Protein AF-A0A7J7JMG6-F1 (afdb_monomer_lite)

pLDDT: mean 72.53, std 16.59, range [32.81, 90.25]

Secondary structure (DSSP, 8-state):
---------------------------EEEEE-SSS-EEEE-TTHHHHHHHHHHHHHHHGGG---SPPPTT-EEEEEEEE--SS-----EEEEEEEEEEEE-SSTTEEEEEETTT--EEEEE--

Foldseek 3Di:
DDDDDDPPDDDPPPPPPDDPDPDDADWFWQADDPDPDTDIDRPVCPVVQVVVQVVLVVPVVDDPDDQDAAQDKDWAWFFRDGPPPPDDRDTIIAIWGFHHADPDPNWTWTARPNRRDIDIDHDD

Organism: Bugula neritina (NCBI:txid10212)

Sequence (124 aa):
MLIGNSHSTIEQHFDRLEPSSDEWKDIIPSQIAYGPHFFAHEPDQLKQIADIELILQDEVHKSIGSAPQPGDMVTVRGPIISPHCKIEAKEIYYRAQVCRKLDKKDCYLAIALDYGQLKRSSSQ

Radius of gyration: 22.31 Å; chains: 1; bounding box: 49×53×64 Å

Structure (mmCIF, N/CA/C/O backbone):
data_AF-A0A7J7JMG6-F1
#
_entry.id   AF-A0A7J7JMG6-F1
#
loop_
_atom_site.group_PDB
_atom_site.id
_atom_site.type_symbol
_atom_site.label_atom_id
_atom_site.label_alt_id
_atom_site.label_comp_id
_atom_site.label_asym_id
_atom_site.label_entity_id
_atom_site.label_seq_id
_atom_site.pdbx_PDB_ins_code
_atom_site.Cartn_x
_atom_site.Cartn_y
_atom_site.Cartn_z
_atom_site.occupancy
_atom_site.B_iso_or_equiv
_atom_site.auth_seq_id
_atom_site.auth_comp_id
_atom_site.auth_asym_id
_atom_site.auth_atom_id
_atom_site.pdbx_PDB_model_num
ATOM 1 N N . MET A 1 1 ? -33.809 -39.866 -43.042 1.00 39.38 1 MET A N 1
ATOM 2 C CA . MET A 1 1 ? -32.402 -40.312 -43.082 1.00 39.38 1 MET A CA 1
ATOM 3 C C . MET A 1 1 ? -31.608 -39.282 -43.873 1.00 39.38 1 MET A C 1
ATOM 5 O O . MET A 1 1 ? -31.700 -39.279 -45.087 1.00 39.38 1 MET A O 1
ATOM 9 N N . LEU A 1 2 ? -30.971 -38.350 -43.163 1.00 34.09 2 LEU A N 1
ATOM 10 C CA . LEU A 1 2 ? -29.693 -37.675 -43.437 1.00 34.09 2 LEU A CA 1
ATOM 11 C C . LEU A 1 2 ? -29.621 -36.490 -42.468 1.00 34.09 2 LEU A C 1
ATOM 13 O O . LEU A 1 2 ? -30.488 -35.623 -42.443 1.00 34.09 2 LEU A O 1
ATOM 17 N N . ILE A 1 3 ? -28.636 -36.581 -41.585 1.00 37.41 3 ILE A N 1
ATOM 18 C CA . ILE A 1 3 ? -28.369 -35.711 -40.448 1.00 37.41 3 ILE A CA 1
ATOM 19 C C . ILE A 1 3 ? -27.567 -34.526 -40.982 1.00 37.41 3 ILE A C 1
ATOM 21 O O . ILE A 1 3 ? -26.490 -34.723 -41.536 1.00 37.41 3 ILE A O 1
ATOM 25 N N . GLY A 1 4 ? -28.089 -33.313 -40.822 1.00 32.81 4 GLY A N 1
ATOM 26 C CA . GLY A 1 4 ? -27.360 -32.070 -41.060 1.00 32.81 4 GLY A CA 1
ATOM 27 C C . GLY A 1 4 ? -27.092 -31.381 -39.732 1.00 32.81 4 GLY A C 1
ATOM 28 O O . GLY A 1 4 ? -27.774 -30.426 -39.383 1.00 32.81 4 GLY A O 1
ATOM 29 N N . ASN A 1 5 ? -26.136 -31.910 -38.969 1.00 42.84 5 ASN A N 1
ATOM 30 C CA . ASN A 1 5 ? -25.592 -31.240 -37.794 1.00 42.84 5 ASN A CA 1
ATOM 31 C C . ASN A 1 5 ? -24.781 -30.028 -38.262 1.00 42.84 5 ASN A C 1
ATOM 33 O O . ASN A 1 5 ? -23.676 -30.195 -38.770 1.00 42.84 5 ASN A O 1
ATOM 37 N N . SER A 1 6 ? -25.277 -28.817 -38.033 1.00 41.88 6 SER A N 1
ATOM 38 C CA . SER A 1 6 ? -24.425 -27.629 -37.967 1.00 41.88 6 SER A CA 1
ATOM 39 C C . SER A 1 6 ? -24.501 -27.062 -36.556 1.00 41.88 6 SER A C 1
ATOM 41 O O . SER A 1 6 ? -25.228 -26.112 -36.273 1.00 41.88 6 SER A O 1
ATOM 43 N N . HIS A 1 7 ? -23.750 -27.699 -35.657 1.00 42.91 7 HIS A N 1
ATOM 44 C CA . HIS A 1 7 ? -23.245 -27.038 -34.463 1.00 42.91 7 HIS A CA 1
ATOM 45 C C . HIS A 1 7 ? -22.353 -25.882 -34.933 1.00 42.91 7 HIS A C 1
ATOM 47 O O . HIS A 1 7 ? -21.226 -26.113 -35.368 1.00 42.91 7 HIS A O 1
ATOM 53 N N . SER A 1 8 ? -22.845 -24.644 -34.885 1.00 44.81 8 SER A N 1
ATOM 54 C CA . SER A 1 8 ? -21.981 -23.468 -34.983 1.00 44.81 8 S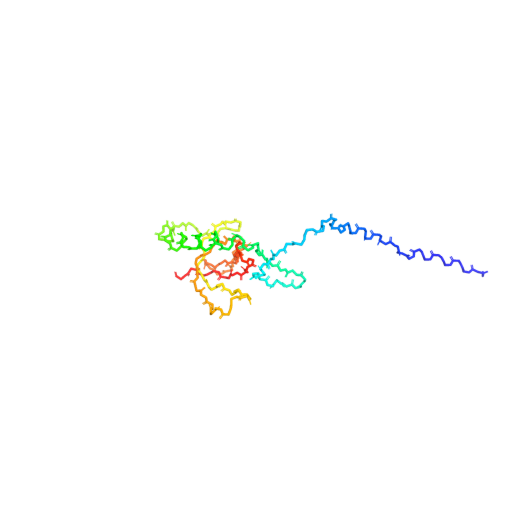ER A CA 1
ATOM 55 C C . SER A 1 8 ? -21.262 -23.299 -33.644 1.00 44.81 8 SER A C 1
ATOM 57 O O . SER A 1 8 ? -21.736 -22.619 -32.732 1.00 44.81 8 SER A O 1
ATOM 59 N N . THR A 1 9 ? -20.151 -24.013 -33.506 1.00 42.88 9 THR A N 1
ATOM 60 C CA . THR A 1 9 ? -19.204 -23.886 -32.403 1.00 42.88 9 THR A CA 1
ATOM 61 C C . THR A 1 9 ? -18.419 -22.584 -32.575 1.00 42.88 9 THR A C 1
ATOM 63 O O . THR A 1 9 ? -17.688 -22.441 -33.542 1.00 42.88 9 THR A O 1
ATOM 66 N N . ILE A 1 10 ? -18.639 -21.652 -31.644 1.00 47.28 10 ILE A N 1
ATOM 67 C CA . ILE A 1 10 ? -17.703 -20.667 -31.066 1.00 47.28 10 ILE A CA 1
ATOM 68 C C . ILE A 1 10 ? -16.620 -20.096 -31.999 1.00 47.28 10 ILE A C 1
ATOM 70 O O . ILE A 1 10 ? -15.602 -20.737 -32.219 1.00 47.28 10 ILE A O 1
ATOM 74 N N . GLU A 1 11 ? -16.731 -18.801 -32.300 1.00 38.69 11 GLU A N 1
ATOM 75 C CA . GLU A 1 11 ? -15.578 -17.893 -32.250 1.00 38.69 11 GLU A CA 1
ATOM 76 C C . GLU A 1 11 ? -15.980 -16.661 -31.428 1.00 38.69 11 GLU A C 1
ATOM 78 O O . GLU A 1 11 ? -16.551 -15.692 -31.924 1.00 38.69 11 GLU A O 1
ATOM 83 N N . GLN A 1 12 ? -15.756 -16.724 -30.112 1.00 52.22 12 GLN A N 1
ATOM 84 C CA . GLN A 1 12 ? -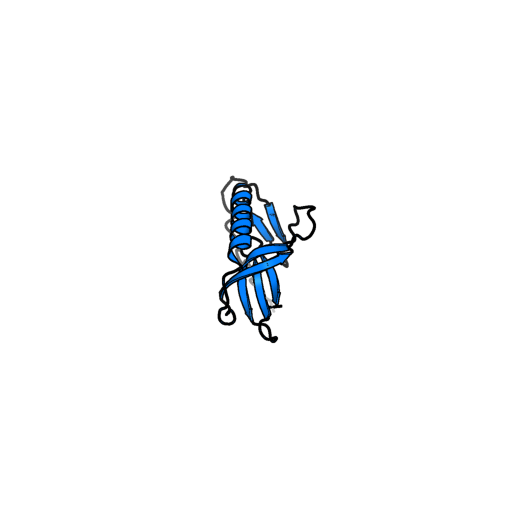15.676 -15.507 -29.311 1.00 52.22 12 GLN A CA 1
ATOM 85 C C . GLN A 1 12 ? -14.360 -14.832 -29.695 1.00 52.22 12 GLN A C 1
ATOM 87 O O . GLN A 1 12 ? -13.298 -15.230 -29.219 1.00 52.22 12 GLN A O 1
ATOM 92 N N . HIS A 1 13 ? -14.432 -13.845 -30.585 1.00 44.34 13 HIS A N 1
ATOM 93 C CA . HIS A 1 13 ? -13.322 -12.937 -30.844 1.00 44.34 13 HIS A CA 1
ATOM 94 C C . HIS A 1 13 ? -12.995 -12.179 -29.554 1.00 44.34 13 HIS A C 1
ATOM 96 O O . HIS A 1 13 ? -13.646 -11.198 -29.197 1.00 44.34 13 HIS A O 1
ATOM 102 N N . PHE A 1 14 ? -11.990 -12.661 -28.828 1.00 50.16 14 PHE A N 1
ATOM 103 C CA . PHE A 1 14 ? -11.279 -11.865 -27.841 1.00 50.16 14 PHE A CA 1
ATOM 104 C C . PHE A 1 14 ? -10.262 -11.006 -28.581 1.00 50.16 14 PHE A C 1
ATOM 106 O O . PHE A 1 14 ? -9.067 -11.296 -28.557 1.00 50.16 14 PHE A O 1
ATOM 113 N N . ASP A 1 15 ? -10.723 -9.927 -29.205 1.00 55.53 15 ASP A N 1
ATOM 114 C CA . ASP A 1 15 ? -9.809 -8.870 -29.625 1.00 55.53 15 ASP A CA 1
ATOM 115 C C . ASP A 1 15 ? -9.417 -8.074 -28.376 1.00 55.53 15 ASP A C 1
ATOM 117 O O . ASP A 1 15 ? -9.920 -6.989 -28.077 1.00 55.53 15 ASP A O 1
ATOM 121 N N . ARG A 1 16 ? -8.526 -8.675 -27.581 1.00 55.22 16 ARG A N 1
ATOM 122 C CA . ARG A 1 16 ? -7.751 -7.960 -26.576 1.00 55.22 16 ARG A CA 1
ATOM 123 C C . ARG A 1 16 ? -6.770 -7.094 -27.360 1.00 55.22 16 ARG A C 1
ATOM 125 O O . ARG A 1 16 ? -5.760 -7.587 -27.846 1.00 55.22 16 ARG A O 1
ATOM 132 N N . LEU A 1 17 ? -7.112 -5.821 -27.533 1.00 59.50 17 LEU A N 1
ATOM 133 C CA . LEU A 1 17 ? -6.197 -4.821 -28.073 1.00 59.50 17 LEU A CA 1
ATOM 134 C C . LEU A 1 17 ? -4.990 -4.730 -27.132 1.00 59.50 17 LEU A C 1
ATOM 136 O O . LEU A 1 17 ? -5.087 -4.198 -26.026 1.00 59.50 17 LEU A O 1
ATOM 140 N N . GLU A 1 18 ? -3.878 -5.324 -27.551 1.00 57.44 18 GLU A N 1
ATOM 141 C CA . GLU A 1 18 ? -2.587 -5.198 -26.883 1.00 57.44 18 GLU A CA 1
ATOM 142 C C . GLU A 1 18 ? -2.076 -3.755 -27.069 1.00 57.44 18 GLU A C 1
ATOM 144 O O . GLU A 1 18 ? -2.216 -3.184 -28.157 1.00 57.44 18 GLU A O 1
ATOM 149 N N . PRO A 1 19 ? -1.517 -3.126 -26.024 1.00 56.56 19 PRO A N 1
ATOM 150 C CA . PRO A 1 19 ? -1.029 -1.756 -26.102 1.00 56.56 19 PRO A CA 1
ATOM 151 C C . PRO A 1 19 ? 0.135 -1.650 -27.099 1.00 56.56 19 PRO A C 1
ATOM 153 O O . PRO A 1 19 ? 1.172 -2.282 -26.930 1.00 56.56 19 PRO A O 1
ATOM 156 N N . SER A 1 20 ? -0.014 -0.809 -28.125 1.00 63.28 20 SER A N 1
ATOM 157 C CA . SER A 1 20 ? 1.037 -0.490 -29.100 1.00 63.28 20 SER A CA 1
ATOM 158 C C . SER A 1 20 ? 1.995 0.589 -28.578 1.00 63.28 20 SER A C 1
ATOM 160 O O . SER A 1 20 ? 2.197 1.617 -29.228 1.00 63.28 20 SER A O 1
ATOM 162 N N . SER A 1 21 ? 2.544 0.410 -27.379 1.00 62.62 21 SER A N 1
ATOM 163 C CA . SER A 1 21 ? 3.632 1.261 -26.900 1.00 62.62 21 SER A CA 1
ATOM 164 C C . SER A 1 21 ? 4.885 0.411 -26.784 1.00 62.62 21 SER A C 1
ATOM 166 O O . SER A 1 21 ? 5.023 -0.350 -25.832 1.00 62.62 21 SER A O 1
ATOM 168 N N . ASP A 1 22 ? 5.826 0.590 -27.708 1.00 62.94 22 ASP A N 1
ATOM 169 C CA . ASP A 1 22 ? 7.190 0.040 -27.625 1.00 62.94 22 ASP A CA 1
ATOM 170 C C . ASP A 1 22 ? 7.995 0.586 -26.418 1.00 62.94 22 ASP A C 1
ATOM 172 O O . ASP A 1 22 ? 9.210 0.410 -26.320 1.00 62.94 22 ASP A O 1
ATOM 176 N N . GLU A 1 23 ? 7.336 1.280 -25.491 1.00 75.88 23 GLU A N 1
ATOM 177 C CA . GLU A 1 23 ? 7.930 1.876 -24.309 1.00 75.88 23 GLU A CA 1
ATOM 178 C C . GLU A 1 23 ? 7.929 0.861 -23.164 1.00 75.88 23 GLU A C 1
ATOM 180 O O . GLU A 1 23 ? 6.951 0.674 -22.437 1.00 75.88 23 GLU A O 1
ATOM 185 N N . TRP A 1 24 ? 9.061 0.181 -23.018 1.00 79.44 24 TRP A N 1
ATOM 186 C CA . TRP A 1 24 ? 9.349 -0.618 -21.838 1.00 79.44 24 TRP A CA 1
ATOM 187 C C . TRP A 1 24 ? 9.571 0.310 -20.648 1.00 79.44 24 TRP A C 1
ATOM 189 O O . TRP A 1 24 ? 10.410 1.209 -20.701 1.00 79.44 24 TRP A O 1
ATOM 199 N N . LYS A 1 25 ? 8.832 0.070 -19.566 1.00 81.75 25 LYS A N 1
ATOM 200 C CA . LYS A 1 25 ? 9.030 0.757 -18.292 1.00 81.75 25 LYS A CA 1
ATOM 201 C C . LYS A 1 25 ? 9.699 -0.171 -17.296 1.00 81.75 25 LYS A C 1
ATOM 203 O O . LYS A 1 25 ? 9.230 -1.288 -17.072 1.00 81.75 25 LYS A O 1
ATOM 208 N N . ASP A 1 26 ? 10.752 0.327 -16.663 1.00 88.00 26 ASP A N 1
ATOM 209 C CA . ASP A 1 26 ? 11.303 -0.315 -15.481 1.00 88.00 26 ASP A CA 1
ATOM 210 C C . ASP A 1 26 ? 10.290 -0.214 -14.341 1.00 88.00 26 ASP A C 1
ATOM 212 O O . ASP A 1 26 ? 9.749 0.856 -14.059 1.00 88.00 26 ASP A O 1
ATOM 216 N N . ILE A 1 27 ? 10.037 -1.341 -13.680 1.00 88.38 27 ILE A N 1
ATOM 217 C CA . ILE A 1 27 ? 9.137 -1.421 -12.534 1.00 88.38 27 ILE A CA 1
ATOM 218 C C . ILE A 1 27 ? 9.776 -2.228 -11.410 1.00 88.38 27 ILE A C 1
ATOM 220 O O . ILE A 1 27 ? 10.578 -3.136 -11.638 1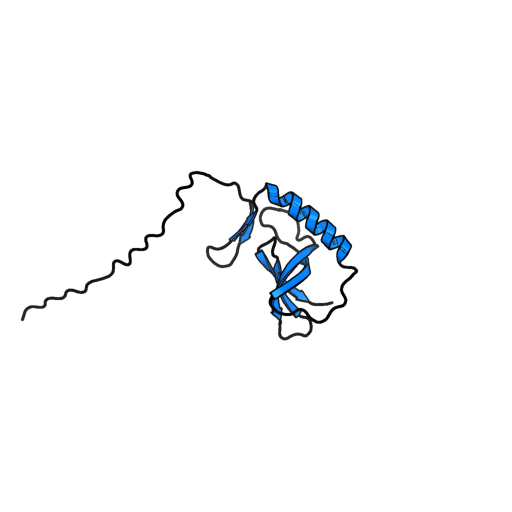.00 88.38 27 ILE A O 1
ATOM 224 N N . ILE A 1 28 ? 9.375 -1.923 -10.183 1.00 86.62 28 ILE A N 1
ATOM 225 C CA . ILE A 1 28 ? 9.819 -2.609 -8.974 1.00 86.62 28 ILE A CA 1
ATOM 226 C C . ILE A 1 28 ? 8.589 -3.254 -8.333 1.00 86.62 28 ILE A C 1
ATOM 228 O O . ILE A 1 28 ? 7.776 -2.551 -7.735 1.00 86.62 28 ILE A O 1
ATOM 232 N N . PRO A 1 29 ? 8.398 -4.576 -8.471 1.00 85.56 29 PRO A N 1
ATOM 233 C CA . PRO A 1 29 ? 7.306 -5.285 -7.816 1.00 85.56 29 PRO A CA 1
ATOM 234 C C . PRO A 1 29 ? 7.281 -5.056 -6.297 1.00 85.56 29 PRO A C 1
ATOM 236 O O . PRO A 1 29 ? 8.301 -5.115 -5.618 1.00 85.56 29 PRO A O 1
ATOM 239 N N . SER A 1 30 ? 6.100 -4.832 -5.736 1.00 83.44 30 SER A N 1
ATOM 240 C CA . SER A 1 30 ? 5.906 -4.544 -4.310 1.00 83.44 30 SER A CA 1
ATOM 241 C C . SER A 1 30 ? 5.067 -5.593 -3.590 1.00 83.44 30 SER A C 1
ATOM 243 O O . SER A 1 30 ? 5.300 -5.858 -2.409 1.00 83.44 30 SER A O 1
ATOM 245 N N . GLN A 1 31 ? 4.146 -6.247 -4.302 1.00 83.06 31 GLN A N 1
ATOM 246 C CA . GLN A 1 31 ? 3.349 -7.354 -3.782 1.00 83.06 31 GLN A CA 1
ATOM 247 C C . GLN A 1 31 ? 2.904 -8.288 -4.905 1.00 83.06 31 GLN A C 1
ATOM 249 O O . GLN A 1 31 ? 2.387 -7.844 -5.925 1.00 83.06 31 GLN A O 1
ATOM 254 N N . ILE A 1 32 ? 3.004 -9.596 -4.671 1.00 81.75 32 ILE A N 1
ATOM 255 C CA . ILE A 1 32 ? 2.357 -10.612 -5.509 1.00 81.75 32 ILE A CA 1
ATOM 256 C C . ILE A 1 32 ? 0.979 -10.896 -4.902 1.00 81.75 32 ILE A C 1
ATOM 258 O O . ILE A 1 32 ? 0.879 -11.359 -3.763 1.00 81.75 32 ILE A O 1
ATOM 262 N N . ALA A 1 33 ? -0.091 -10.554 -5.614 1.00 78.06 33 ALA A N 1
ATOM 263 C CA . ALA A 1 33 ? -1.454 -10.858 -5.194 1.00 78.06 33 ALA A CA 1
ATOM 264 C C . ALA A 1 33 ? -1.842 -12.282 -5.628 1.00 78.06 33 ALA A C 1
ATOM 266 O O . ALA A 1 33 ? -1.066 -13.008 -6.245 1.00 78.06 33 ALA A O 1
ATOM 267 N N . TYR A 1 34 ? -3.042 -12.723 -5.258 1.00 77.31 34 TYR A N 1
ATOM 268 C CA . TYR A 1 34 ? -3.503 -14.057 -5.632 1.00 77.31 34 TYR A CA 1
ATOM 269 C C . TYR A 1 34 ? -3.769 -14.133 -7.146 1.00 77.31 34 TYR A C 1
ATOM 271 O O . TYR A 1 34 ? -4.432 -13.257 -7.704 1.00 77.31 34 TYR A O 1
ATOM 279 N N . GLY A 1 35 ? -3.289 -15.191 -7.804 1.00 78.25 35 GLY A N 1
ATOM 280 C CA . GLY A 1 35 ? -3.441 -15.372 -9.252 1.00 78.25 35 GLY A CA 1
ATOM 281 C C . GLY A 1 35 ? -2.432 -14.552 -10.077 1.00 78.25 35 GLY A C 1
ATOM 282 O O . GLY A 1 35 ? -1.308 -14.353 -9.624 1.00 78.25 35 GLY A O 1
ATOM 283 N N . PRO A 1 36 ? -2.790 -14.086 -11.290 1.00 84.38 36 PRO A N 1
ATOM 284 C CA . PRO A 1 36 ? -1.873 -13.378 -12.193 1.00 84.38 36 PRO A CA 1
ATOM 285 C C . PRO A 1 36 ? -1.739 -11.875 -11.869 1.00 84.38 36 PRO A C 1
ATOM 287 O O . PRO A 1 36 ? -1.453 -11.075 -12.756 1.00 84.38 36 PRO A O 1
ATOM 290 N N . HIS A 1 37 ? -1.995 -11.470 -10.623 1.00 85.56 37 HIS A N 1
ATOM 291 C CA . HIS A 1 37 ? -2.048 -10.065 -10.219 1.00 85.56 37 HIS A CA 1
ATOM 292 C C . HIS A 1 37 ? -0.866 -9.704 -9.320 1.00 85.56 37 HIS A C 1
ATOM 294 O O . HIS A 1 37 ? -0.510 -10.450 -8.410 1.00 85.56 37 HIS A O 1
ATOM 300 N N . PHE A 1 38 ? -0.283 -8.529 -9.537 1.00 88.75 38 PHE A N 1
ATOM 301 C CA . PHE A 1 38 ? 0.778 -7.977 -8.701 1.00 88.75 38 PHE A CA 1
ATOM 302 C C . PHE A 1 38 ? 0.670 -6.451 -8.640 1.00 88.75 38 PHE A C 1
ATOM 304 O O . PHE A 1 38 ? -0.000 -5.829 -9.463 1.00 88.75 38 PHE A O 1
ATOM 311 N N . PHE A 1 39 ? 1.334 -5.869 -7.650 1.00 88.25 39 PHE A N 1
ATOM 312 C CA . PHE A 1 39 ? 1.536 -4.433 -7.502 1.00 88.25 39 PHE A CA 1
ATOM 313 C C . PHE A 1 39 ? 3.010 -4.127 -7.745 1.00 88.25 39 PHE A C 1
ATOM 315 O O . PHE A 1 39 ? 3.871 -4.943 -7.405 1.00 88.25 39 PHE A O 1
ATOM 322 N N . ALA A 1 40 ? 3.299 -2.976 -8.343 1.00 88.62 40 ALA A N 1
ATOM 323 C CA . ALA A 1 40 ? 4.653 -2.526 -8.625 1.00 88.62 40 ALA A CA 1
ATOM 324 C C . ALA A 1 40 ? 4.740 -0.998 -8.591 1.00 88.62 40 ALA A C 1
ATOM 326 O O . ALA A 1 40 ? 3.725 -0.311 -8.710 1.00 88.62 40 ALA A O 1
ATOM 327 N N . HIS A 1 41 ? 5.961 -0.498 -8.440 1.00 88.06 41 HIS A N 1
ATOM 328 C CA . HIS A 1 41 ? 6.312 0.919 -8.440 1.00 88.06 41 HIS A CA 1
ATOM 329 C C . HIS A 1 41 ? 7.132 1.285 -9.662 1.00 88.06 41 HIS A C 1
ATOM 331 O O . HIS A 1 41 ? 7.930 0.474 -10.130 1.00 88.06 41 HIS A O 1
ATOM 337 N N . GLU A 1 42 ? 7.011 2.531 -10.105 1.00 90.25 42 GLU A N 1
ATOM 338 C CA . GLU A 1 42 ? 8.053 3.143 -10.930 1.00 90.25 42 GLU A CA 1
ATOM 339 C C . GLU A 1 42 ? 9.249 3.525 -10.014 1.00 90.25 42 GLU A C 1
ATOM 341 O O . GLU A 1 42 ? 9.034 3.954 -8.873 1.00 90.25 42 GLU A O 1
ATOM 346 N N . PRO A 1 43 ? 10.518 3.330 -10.436 1.00 87.81 43 PRO A N 1
ATOM 347 C CA . PRO A 1 43 ? 11.688 3.544 -9.574 1.00 87.81 43 PRO A CA 1
ATOM 348 C C . PRO A 1 43 ? 11.813 4.946 -8.963 1.00 87.81 43 PRO A C 1
ATOM 350 O O . PRO A 1 43 ? 12.312 5.101 -7.848 1.00 87.81 43 PRO A O 1
ATOM 353 N N . ASP A 1 44 ? 11.359 5.971 -9.676 1.00 88.44 44 ASP A N 1
ATOM 354 C CA . ASP A 1 44 ? 11.384 7.374 -9.260 1.00 88.44 44 ASP A CA 1
ATOM 355 C C . ASP A 1 44 ? 10.391 7.691 -8.126 1.00 88.44 44 ASP A C 1
ATOM 357 O O . ASP A 1 44 ? 10.618 8.620 -7.343 1.00 88.44 44 ASP A O 1
ATOM 361 N N . GLN A 1 45 ? 9.343 6.879 -7.962 1.00 86.94 45 GLN A N 1
ATOM 362 C CA . GLN A 1 45 ? 8.354 7.026 -6.891 1.00 86.94 45 GLN A CA 1
ATOM 363 C C . GLN A 1 45 ? 8.878 6.569 -5.525 1.00 86.94 45 GLN A C 1
ATOM 365 O O . GLN A 1 45 ? 8.406 7.049 -4.493 1.00 86.94 45 GLN A O 1
ATOM 370 N N . LEU A 1 46 ? 9.880 5.682 -5.485 1.00 85.31 46 LEU A N 1
ATOM 371 C CA . LEU A 1 46 ? 10.355 5.078 -4.234 1.00 85.31 46 LEU A CA 1
ATOM 372 C C . LEU A 1 46 ? 10.857 6.103 -3.215 1.00 85.31 46 LEU A C 1
ATOM 374 O O . LEU A 1 46 ? 10.643 5.935 -2.015 1.00 85.31 46 LEU A O 1
ATOM 378 N N . LYS A 1 47 ? 11.497 7.182 -3.680 1.00 86.88 47 LYS A N 1
ATOM 379 C CA . LYS A 1 47 ? 11.962 8.251 -2.788 1.00 86.88 47 LYS A CA 1
ATOM 380 C C . LYS A 1 47 ? 10.787 8.968 -2.121 1.00 86.88 47 LYS A C 1
ATOM 382 O O . LYS A 1 47 ? 10.819 9.200 -0.920 1.00 86.88 47 LYS A O 1
ATOM 387 N N . GLN A 1 48 ? 9.745 9.275 -2.890 1.00 87.50 48 GLN A N 1
ATOM 388 C CA . GLN A 1 48 ? 8.562 9.964 -2.374 1.00 87.50 48 GLN A CA 1
ATOM 389 C C . GLN A 1 48 ? 7.798 9.092 -1.373 1.00 87.50 48 GLN A C 1
ATOM 391 O O . GLN A 1 48 ? 7.311 9.601 -0.368 1.00 87.50 48 GLN A O 1
ATOM 396 N N . ILE A 1 49 ? 7.730 7.779 -1.616 1.00 87.00 49 ILE A N 1
ATOM 397 C CA . ILE A 1 49 ? 7.127 6.825 -0.677 1.00 87.00 49 ILE A CA 1
ATOM 398 C C . ILE A 1 49 ? 7.897 6.829 0.649 1.00 87.00 49 ILE A C 1
ATOM 400 O O . ILE A 1 49 ? 7.281 6.973 1.702 1.00 87.00 49 ILE A O 1
ATOM 404 N N . ALA A 1 50 ? 9.231 6.763 0.606 1.00 84.94 50 ALA A N 1
ATOM 405 C CA . ALA A 1 50 ? 10.058 6.822 1.812 1.00 84.94 50 ALA A CA 1
ATOM 406 C C . ALA A 1 50 ? 9.892 8.147 2.584 1.00 84.94 50 ALA A C 1
ATOM 408 O O . ALA A 1 50 ? 9.817 8.143 3.812 1.00 84.94 50 ALA A O 1
ATOM 409 N N . ASP A 1 51 ? 9.784 9.278 1.879 1.00 86.50 51 ASP A N 1
ATOM 410 C CA . ASP A 1 51 ? 9.547 10.585 2.503 1.00 86.50 51 ASP A CA 1
ATOM 411 C C . ASP A 1 51 ? 8.173 10.634 3.208 1.00 86.50 51 ASP A C 1
ATOM 413 O O . ASP A 1 51 ? 8.061 11.152 4.321 1.00 86.50 51 ASP A O 1
ATOM 417 N N . ILE A 1 52 ? 7.130 10.045 2.608 1.00 86.31 52 ILE A N 1
ATOM 418 C CA . ILE A 1 52 ? 5.793 9.940 3.218 1.00 86.31 52 ILE A CA 1
ATOM 419 C C . ILE A 1 52 ? 5.831 9.080 4.485 1.00 86.31 52 ILE A C 1
ATOM 421 O O . ILE A 1 52 ? 5.222 9.450 5.484 1.00 86.31 52 ILE A O 1
ATOM 425 N N . GLU A 1 53 ? 6.542 7.953 4.480 1.00 83.94 53 GLU A N 1
ATOM 426 C CA . GLU A 1 53 ? 6.661 7.078 5.657 1.00 83.94 53 GLU A CA 1
ATOM 427 C C . GLU A 1 53 ? 7.274 7.795 6.859 1.00 83.94 53 GLU A C 1
ATOM 429 O O . GLU A 1 53 ? 6.796 7.630 7.984 1.00 83.94 53 GLU A O 1
ATOM 434 N N . LEU A 1 54 ? 8.293 8.624 6.616 1.00 83.62 54 LEU A N 1
ATOM 435 C CA . LEU A 1 54 ? 8.919 9.452 7.645 1.00 83.62 54 LEU A CA 1
ATOM 436 C C . LEU A 1 54 ? 7.936 10.486 8.204 1.00 83.62 54 LEU A C 1
ATOM 438 O O . LEU A 1 54 ? 7.816 10.622 9.419 1.00 83.62 54 LEU A O 1
ATOM 442 N N . ILE A 1 55 ? 7.177 11.161 7.335 1.00 85.50 55 ILE A N 1
ATOM 443 C CA . ILE A 1 55 ? 6.144 12.118 7.762 1.00 85.50 55 ILE A CA 1
ATOM 444 C C . ILE A 1 55 ? 5.077 11.414 8.610 1.00 85.50 55 ILE A C 1
ATOM 446 O O . ILE A 1 55 ? 4.714 11.889 9.685 1.00 85.50 55 ILE A O 1
ATOM 450 N N . LEU A 1 56 ? 4.594 10.252 8.165 1.00 82.62 56 LEU A N 1
ATOM 451 C CA . LEU A 1 56 ? 3.584 9.485 8.893 1.00 82.62 56 LEU A CA 1
ATOM 452 C C . LEU A 1 56 ? 4.098 9.009 10.253 1.00 82.62 56 LEU A C 1
ATOM 454 O O . LEU A 1 56 ? 3.335 8.992 11.219 1.00 82.62 56 LEU A O 1
ATOM 458 N N . GLN A 1 57 ? 5.377 8.645 10.345 1.00 79.31 57 GLN A N 1
ATOM 459 C CA . GLN A 1 57 ? 6.008 8.284 11.608 1.00 79.31 57 GLN A CA 1
ATOM 460 C C . GLN A 1 57 ? 5.979 9.438 12.621 1.00 79.31 57 GLN A C 1
ATOM 462 O O . GLN A 1 57 ? 5.733 9.193 13.807 1.00 79.31 57 GLN A O 1
ATOM 467 N N . ASP A 1 58 ? 6.150 10.677 12.161 1.00 73.56 58 ASP A N 1
ATOM 468 C CA . ASP A 1 58 ? 6.096 11.871 13.007 1.00 73.56 58 ASP A CA 1
ATOM 469 C C . ASP A 1 58 ? 4.648 12.271 13.377 1.00 73.56 58 ASP A C 1
ATOM 471 O O . ASP A 1 58 ? 4.392 12.759 14.483 1.00 73.56 58 ASP A O 1
ATOM 475 N N . GLU A 1 59 ? 3.668 12.026 12.499 1.00 70.50 59 GLU A N 1
ATOM 476 C CA . GLU A 1 59 ? 2.286 12.514 12.655 1.00 70.50 59 GLU A CA 1
ATOM 477 C C . GLU A 1 59 ? 1.346 11.630 13.500 1.00 70.50 59 GLU A C 1
ATOM 479 O O . GLU A 1 59 ? 0.327 12.123 13.997 1.00 70.50 59 GLU A O 1
ATOM 484 N N . VAL A 1 60 ? 1.663 10.349 13.737 1.00 63.47 60 VAL A N 1
ATOM 485 C CA . VAL A 1 60 ? 0.744 9.387 14.405 1.00 63.47 60 VAL A CA 1
ATOM 486 C C . VAL A 1 60 ? 0.398 9.746 15.863 1.00 63.47 60 VAL A C 1
ATOM 488 O O . VAL A 1 60 ? -0.547 9.210 16.438 1.00 63.47 60 VAL A O 1
ATOM 491 N N . HIS A 1 61 ? 1.044 10.749 16.453 1.00 50.53 61 HIS A N 1
ATOM 492 C CA . HIS A 1 61 ? 0.726 11.236 17.799 1.00 50.53 61 HIS A CA 1
ATOM 493 C C . HIS A 1 61 ? -0.607 12.016 17.918 1.00 50.53 61 HIS A C 1
ATOM 495 O O . HIS A 1 61 ? -0.871 12.584 18.979 1.00 50.53 61 HIS A O 1
ATOM 501 N N . LYS A 1 62 ? -1.456 12.094 16.874 1.00 45.38 62 LYS A N 1
ATOM 502 C CA . LYS A 1 62 ? -2.570 13.071 16.835 1.00 45.38 62 LYS A CA 1
ATOM 503 C C . LYS A 1 62 ? -3.987 12.586 16.503 1.00 45.38 62 LYS A C 1
ATOM 505 O O . LYS A 1 62 ? -4.855 13.440 16.347 1.00 45.38 62 LYS A O 1
ATOM 510 N N . SER A 1 63 ? -4.305 11.289 16.466 1.00 51.12 63 SER A N 1
ATOM 511 C CA . SER A 1 63 ? -5.701 10.876 16.200 1.00 51.12 63 SER A CA 1
ATOM 512 C C . SER A 1 63 ? -6.303 9.949 17.262 1.00 51.12 63 SER A C 1
ATOM 514 O O . SER A 1 63 ? -6.050 8.752 17.299 1.00 51.12 63 SER A O 1
ATOM 516 N N . ILE A 1 64 ? -7.159 10.523 18.117 1.00 47.38 64 ILE A N 1
ATOM 517 C CA . ILE A 1 64 ? -8.193 9.799 18.870 1.00 47.38 64 ILE A CA 1
ATOM 518 C C . ILE A 1 64 ? -9.519 10.185 18.212 1.00 47.38 64 ILE A C 1
ATOM 520 O O . ILE A 1 64 ? -10.091 11.234 18.502 1.00 47.38 64 ILE A O 1
ATOM 524 N N . GLY A 1 65 ? -9.955 9.375 17.253 1.00 60.09 65 GLY A N 1
ATOM 525 C CA . GLY A 1 65 ? -11.212 9.541 16.529 1.00 60.09 65 GLY A CA 1
ATOM 526 C C . GLY A 1 65 ? -12.075 8.285 16.621 1.00 60.09 65 GLY A C 1
ATOM 527 O O . GLY A 1 65 ? -11.625 7.235 17.077 1.00 60.09 65 GLY A O 1
ATOM 528 N N . SER A 1 66 ? -13.334 8.403 16.203 1.00 62.41 66 SER A N 1
ATOM 529 C CA . SER A 1 66 ? -14.276 7.286 16.070 1.00 62.41 66 SER A CA 1
ATOM 530 C C . SER A 1 66 ? -13.704 6.120 15.251 1.00 62.41 66 SER A C 1
ATOM 532 O O . SER A 1 66 ? -12.847 6.319 14.396 1.00 62.41 66 SER A O 1
ATOM 534 N N . ALA A 1 67 ? -14.219 4.906 15.478 1.00 75.00 67 ALA A N 1
ATOM 535 C CA . ALA A 1 67 ? -13.772 3.707 14.768 1.00 75.00 67 ALA A CA 1
ATOM 536 C C . ALA A 1 67 ? -13.854 3.875 13.229 1.00 75.00 67 ALA A C 1
ATOM 538 O O . ALA A 1 67 ? -14.928 4.253 12.743 1.00 75.00 67 ALA A O 1
ATOM 539 N N . PRO A 1 68 ? -12.782 3.547 12.474 1.00 79.06 68 PRO A N 1
ATOM 540 C CA . PRO A 1 68 ? -12.751 3.671 11.016 1.00 79.06 68 PRO A CA 1
ATOM 541 C C . PRO A 1 68 ? -13.849 2.860 10.315 1.00 79.06 68 PRO A C 1
ATOM 543 O O . PRO A 1 68 ? -14.174 1.739 10.728 1.00 79.06 68 PRO A O 1
ATOM 546 N N . GLN A 1 69 ? -14.389 3.410 9.232 1.00 83.69 69 GLN A N 1
ATOM 547 C CA . GLN A 1 69 ? -15.379 2.797 8.349 1.00 83.69 69 GLN A CA 1
ATOM 548 C C . GLN A 1 69 ? -14.738 2.299 7.044 1.00 83.69 69 GLN A C 1
ATOM 550 O O . GLN A 1 69 ? -13.673 2.772 6.654 1.00 83.69 69 GLN A O 1
ATOM 555 N N . PRO A 1 70 ? -15.361 1.336 6.337 1.00 85.94 70 PRO A N 1
ATOM 556 C CA . PRO A 1 70 ? -14.923 0.949 4.998 1.00 85.94 70 PRO A CA 1
ATOM 557 C C . PRO A 1 70 ? -14.837 2.158 4.057 1.00 85.94 70 PRO A C 1
ATOM 559 O O . PRO A 1 70 ? -15.776 2.943 3.969 1.00 85.94 70 PRO A O 1
ATOM 562 N N . GLY A 1 71 ? -13.719 2.282 3.345 1.00 82.94 71 GLY A N 1
ATOM 563 C CA . GLY A 1 71 ? -13.401 3.420 2.483 1.00 82.94 71 GLY A CA 1
ATOM 564 C C . GLY A 1 71 ? -12.539 4.493 3.151 1.00 82.94 71 GLY A C 1
ATOM 565 O O . GLY A 1 71 ? -11.846 5.211 2.427 1.00 82.94 71 GLY A O 1
ATOM 566 N N . ASP A 1 72 ? -12.507 4.555 4.488 1.00 84.69 72 ASP A N 1
ATOM 567 C CA . ASP A 1 72 ? -11.691 5.527 5.219 1.00 84.69 72 ASP A CA 1
ATOM 568 C C . ASP A 1 72 ? -10.200 5.310 4.948 1.00 84.69 72 ASP A C 1
ATOM 570 O O . ASP A 1 72 ? -9.706 4.176 4.889 1.00 84.69 72 ASP A O 1
ATOM 574 N N . MET A 1 73 ? -9.479 6.424 4.820 1.00 85.75 73 MET A N 1
ATOM 575 C CA . MET A 1 73 ? -8.022 6.435 4.808 1.00 85.75 73 MET A CA 1
ATOM 576 C C . MET A 1 73 ? -7.503 6.520 6.237 1.00 85.75 73 MET A C 1
ATOM 578 O O . MET A 1 73 ? -7.907 7.385 7.012 1.00 85.75 73 MET A O 1
ATOM 582 N N . VAL A 1 74 ? -6.597 5.611 6.570 1.00 83.38 74 VAL A N 1
ATOM 583 C CA . VAL A 1 74 ? -6.007 5.482 7.899 1.00 83.38 74 VAL A CA 1
ATOM 584 C C . VAL A 1 74 ? -4.496 5.328 7.787 1.00 83.38 74 VAL A C 1
ATOM 586 O O . VAL A 1 74 ? -3.980 4.772 6.816 1.00 83.38 74 VAL A O 1
ATOM 589 N N . THR A 1 75 ? -3.785 5.786 8.811 1.00 84.62 75 THR A N 1
ATOM 590 C CA . THR A 1 75 ? -2.363 5.483 8.979 1.00 84.62 75 THR A CA 1
ATOM 591 C C . THR A 1 75 ? -2.239 4.207 9.796 1.00 84.62 75 THR A C 1
ATOM 593 O O . THR A 1 75 ? -2.756 4.127 10.911 1.00 84.62 75 THR A O 1
ATOM 596 N N . VAL A 1 76 ? -1.566 3.199 9.247 1.00 78.62 76 VAL A N 1
ATOM 597 C CA . VAL A 1 76 ? -1.363 1.909 9.916 1.00 78.62 76 VAL A CA 1
ATOM 598 C C . VAL A 1 76 ? 0.120 1.715 10.173 1.00 78.62 76 VAL A C 1
ATOM 600 O O . VAL A 1 76 ? 0.941 1.938 9.288 1.00 78.62 76 VAL A O 1
ATOM 603 N N . ARG A 1 77 ? 0.457 1.266 11.384 1.00 83.44 77 ARG A N 1
ATOM 604 C CA . ARG A 1 77 ? 1.791 0.768 11.712 1.00 83.44 77 ARG A CA 1
ATOM 605 C C . ARG A 1 77 ? 1.843 -0.726 11.458 1.00 83.44 77 ARG A C 1
ATOM 607 O O . ARG A 1 77 ? 0.988 -1.466 11.943 1.00 83.44 77 ARG A O 1
ATOM 614 N N . GLY A 1 78 ? 2.854 -1.195 10.746 1.00 76.88 78 GLY A N 1
ATOM 615 C CA . GLY A 1 78 ? 3.096 -2.625 10.667 1.00 76.88 78 GLY A CA 1
ATOM 616 C C . GLY A 1 78 ? 4.203 -3.008 9.701 1.00 76.88 78 GLY A C 1
ATOM 617 O O . GLY A 1 78 ? 4.750 -2.155 9.005 1.00 76.88 78 GLY A O 1
ATOM 618 N N . PRO A 1 79 ? 4.534 -4.305 9.651 1.00 77.06 79 PRO A N 1
ATOM 619 C CA . PRO A 1 79 ? 5.561 -4.803 8.758 1.00 77.06 79 PRO A CA 1
ATOM 620 C C . PRO A 1 79 ? 5.107 -4.745 7.299 1.00 77.06 79 PRO A C 1
ATOM 622 O O . PRO A 1 79 ? 4.072 -5.330 6.957 1.00 77.06 79 PRO A O 1
ATOM 625 N N . ILE A 1 80 ? 5.912 -4.138 6.428 1.00 76.12 80 ILE A N 1
ATOM 626 C CA . ILE A 1 80 ? 5.804 -4.296 4.971 1.00 76.12 80 ILE A CA 1
ATOM 627 C C . ILE A 1 80 ? 6.875 -5.280 4.500 1.00 76.12 80 ILE A C 1
ATOM 629 O O . ILE A 1 80 ? 8.049 -5.160 4.839 1.00 76.12 80 ILE A O 1
ATOM 633 N N . ILE A 1 81 ? 6.448 -6.289 3.739 1.00 67.19 81 ILE A N 1
ATOM 634 C CA . ILE A 1 81 ? 7.339 -7.311 3.177 1.00 67.19 81 ILE A CA 1
ATOM 635 C C . ILE A 1 81 ? 7.509 -6.996 1.695 1.00 67.19 81 ILE A C 1
ATOM 637 O O . ILE A 1 81 ? 6.640 -7.348 0.904 1.00 67.19 81 ILE A O 1
ATOM 641 N N . SER A 1 82 ? 8.582 -6.309 1.316 1.00 63.22 82 SER A N 1
ATOM 64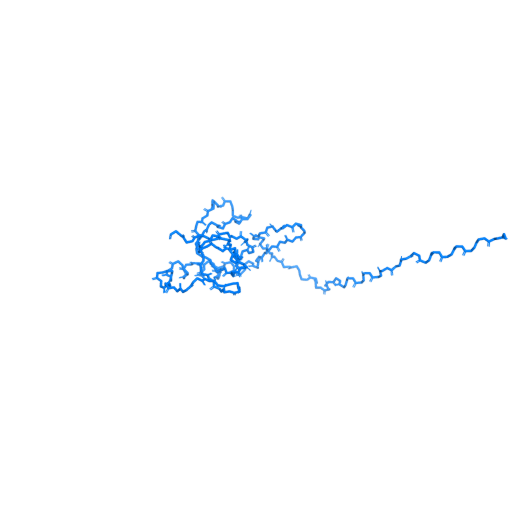2 C CA . SER A 1 82 ? 8.882 -6.093 -0.103 1.00 63.22 82 SER A CA 1
ATOM 643 C C . SER A 1 82 ? 9.670 -7.290 -0.654 1.00 63.22 82 SER A C 1
ATOM 645 O O . SER A 1 82 ? 10.681 -7.659 -0.058 1.00 63.22 82 SER A O 1
ATOM 647 N N . PRO A 1 83 ? 9.268 -7.890 -1.790 1.00 56.66 83 PRO A N 1
ATOM 648 C CA . PRO A 1 83 ? 9.979 -9.025 -2.382 1.00 56.66 83 PRO A CA 1
ATOM 649 C C . PRO A 1 83 ? 11.392 -8.677 -2.890 1.00 56.66 83 PRO A C 1
ATOM 651 O O . PRO A 1 83 ? 12.216 -9.575 -3.046 1.00 56.66 83 PRO A O 1
ATOM 654 N N . HIS A 1 84 ? 11.698 -7.393 -3.119 1.00 50.50 84 HIS A N 1
ATOM 655 C CA . HIS A 1 84 ? 13.012 -6.939 -3.607 1.00 50.50 84 HIS A CA 1
ATOM 656 C C . HIS A 1 84 ? 13.952 -6.504 -2.490 1.00 50.50 84 HIS A C 1
ATOM 658 O O . HIS A 1 84 ? 15.175 -6.550 -2.635 1.00 50.50 84 HIS A O 1
ATOM 664 N N . CYS A 1 85 ? 13.395 -6.109 -1.352 1.00 43.44 85 CYS A N 1
ATOM 665 C CA . CYS A 1 85 ? 14.198 -5.861 -0.181 1.00 43.44 85 CYS A CA 1
ATOM 666 C C . CYS A 1 85 ? 14.458 -7.205 0.507 1.00 43.44 85 CYS A C 1
ATOM 668 O O . CYS A 1 85 ? 13.581 -7.748 1.167 1.00 43.44 85 CYS A O 1
ATOM 670 N N . LYS A 1 86 ? 15.707 -7.692 0.476 1.00 43.09 86 LYS A N 1
ATOM 671 C CA . LYS A 1 86 ? 16.253 -8.671 1.453 1.00 43.09 86 LYS A CA 1
ATOM 672 C C . LYS A 1 86 ? 16.187 -8.166 2.914 1.00 43.09 86 LYS A C 1
ATOM 674 O O . LYS A 1 86 ? 16.913 -8.642 3.780 1.00 43.09 86 LYS A O 1
ATOM 679 N N . ILE A 1 87 ? 15.386 -7.140 3.167 1.00 44.94 87 ILE A N 1
ATOM 680 C CA . ILE A 1 87 ? 15.296 -6.402 4.404 1.00 44.94 87 ILE A CA 1
ATOM 681 C C . ILE A 1 87 ? 14.177 -7.062 5.190 1.00 44.94 87 ILE A C 1
ATOM 683 O O . ILE A 1 87 ? 13.054 -7.209 4.711 1.00 44.94 87 ILE A O 1
ATOM 687 N N . GLU A 1 88 ? 14.548 -7.493 6.387 1.00 53.16 88 GLU A N 1
ATOM 688 C CA . GLU A 1 88 ? 13.666 -7.932 7.457 1.00 53.16 88 GLU A CA 1
ATOM 689 C C . GLU A 1 88 ? 12.394 -7.085 7.493 1.00 53.16 88 GLU A C 1
ATOM 691 O O . GLU A 1 88 ? 12.436 -5.884 7.231 1.00 53.16 88 GLU A O 1
ATOM 696 N N . ALA A 1 89 ? 11.265 -7.714 7.809 1.00 60.81 89 ALA A N 1
ATOM 697 C CA . ALA A 1 89 ? 9.985 -7.044 7.969 1.00 60.81 89 ALA A CA 1
ATOM 698 C C . ALA A 1 89 ? 10.125 -5.844 8.929 1.00 60.81 89 ALA A C 1
ATOM 700 O O . ALA A 1 89 ? 10.103 -6.009 10.147 1.00 60.81 89 ALA A O 1
ATOM 701 N N . LYS A 1 90 ? 10.308 -4.637 8.381 1.00 67.94 90 LYS A N 1
ATOM 702 C CA . LYS A 1 90 ? 10.439 -3.405 9.160 1.00 67.94 90 LYS A CA 1
ATOM 703 C C . LYS A 1 90 ? 9.051 -2.889 9.469 1.00 67.94 90 LYS A C 1
ATOM 705 O O . LYS A 1 90 ? 8.225 -2.756 8.568 1.00 67.94 90 LYS A O 1
ATOM 710 N N . GLU A 1 91 ? 8.800 -2.602 10.740 1.00 77.94 91 GLU A N 1
ATOM 711 C CA . GLU A 1 91 ? 7.612 -1.854 11.119 1.00 77.94 91 GLU A CA 1
ATOM 712 C C . GLU A 1 91 ? 7.734 -0.426 10.601 1.00 77.94 91 GLU A C 1
ATOM 714 O O . GLU A 1 91 ? 8.614 0.320 11.027 1.00 77.94 91 GLU A O 1
ATOM 719 N N . ILE A 1 92 ? 6.837 -0.059 9.694 1.00 80.56 92 ILE A N 1
ATOM 720 C CA . ILE A 1 92 ? 6.724 1.293 9.159 1.00 80.56 92 ILE A CA 1
ATOM 721 C C . ILE A 1 92 ? 5.289 1.786 9.304 1.00 80.56 92 ILE A C 1
ATOM 723 O O . ILE A 1 92 ? 4.360 0.992 9.500 1.00 80.56 92 ILE A O 1
ATOM 727 N N . TYR A 1 93 ? 5.114 3.100 9.219 1.00 83.94 93 TYR A N 1
ATOM 728 C CA . TYR A 1 93 ? 3.803 3.716 9.092 1.00 83.94 93 TYR A CA 1
ATOM 729 C C . TYR A 1 93 ? 3.503 3.931 7.618 1.00 83.94 93 TYR A C 1
ATOM 731 O O . TYR A 1 93 ? 4.307 4.508 6.896 1.00 83.94 93 TYR A O 1
ATOM 739 N N . TYR A 1 94 ? 2.344 3.464 7.174 1.00 85.06 94 TYR A N 1
ATOM 740 C CA . TYR A 1 94 ? 1.929 3.572 5.782 1.00 85.06 94 TYR A CA 1
ATOM 741 C C . TYR A 1 94 ? 0.463 3.968 5.689 1.00 85.06 94 TYR A C 1
ATOM 743 O O . TYR A 1 94 ? -0.336 3.770 6.613 1.00 85.06 94 TYR A O 1
ATOM 751 N N . ARG A 1 95 ? 0.106 4.518 4.531 1.00 88.69 95 ARG A N 1
ATOM 752 C CA . ARG A 1 95 ? -1.274 4.853 4.197 1.00 88.69 95 ARG A CA 1
ATOM 753 C C . ARG A 1 95 ? -2.018 3.579 3.849 1.00 88.69 95 ARG A C 1
ATOM 755 O O . ARG A 1 95 ? -1.562 2.784 3.021 1.00 88.69 95 ARG A O 1
ATOM 762 N N . ALA A 1 96 ? -3.181 3.396 4.447 1.00 88.38 96 ALA A N 1
ATOM 763 C CA . ALA A 1 96 ? -4.042 2.278 4.135 1.00 88.38 96 ALA A CA 1
ATOM 764 C C . ALA A 1 96 ? -5.484 2.735 3.943 1.00 88.38 96 ALA A C 1
ATOM 766 O O . ALA A 1 96 ? -5.933 3.698 4.559 1.00 88.38 96 ALA A O 1
ATOM 767 N N . GLN A 1 97 ? -6.219 2.014 3.103 1.00 89.25 97 GLN A N 1
ATOM 768 C CA . GLN A 1 97 ? -7.664 2.170 2.996 1.00 89.25 97 GLN A CA 1
ATOM 769 C C . GLN A 1 97 ? -8.355 0.992 3.668 1.00 89.25 97 GLN A C 1
ATOM 771 O O . GLN A 1 97 ? -8.026 -0.167 3.399 1.00 89.25 97 GLN A O 1
ATOM 776 N N . VAL A 1 98 ? -9.333 1.279 4.524 1.00 87.44 98 VAL A N 1
ATOM 777 C CA . VAL A 1 98 ? -10.137 0.248 5.178 1.00 87.44 98 VAL A CA 1
ATOM 778 C C . VAL A 1 98 ? -11.006 -0.453 4.136 1.00 87.44 98 VAL A C 1
ATOM 780 O O . VAL A 1 98 ? -11.892 0.144 3.536 1.00 87.44 98 VAL A O 1
ATOM 783 N N . CYS A 1 99 ? -10.787 -1.749 3.941 1.00 87.81 99 CYS A N 1
ATOM 784 C CA . CYS A 1 99 ? -11.607 -2.578 3.063 1.00 87.81 99 CYS A CA 1
ATOM 785 C C . CYS A 1 99 ? -12.891 -3.019 3.770 1.00 87.81 99 CYS A C 1
ATOM 787 O O . CYS A 1 99 ? -13.971 -3.001 3.188 1.00 87.81 99 CYS A O 1
ATOM 789 N N . ARG A 1 100 ? -12.771 -3.463 5.029 1.00 87.31 100 ARG A N 1
ATOM 790 C CA . ARG A 1 100 ? -13.914 -3.875 5.856 1.00 87.31 100 ARG A CA 1
ATOM 791 C C . ARG A 1 100 ? -13.578 -3.879 7.340 1.00 87.31 100 ARG A C 1
ATOM 793 O O . ARG A 1 100 ? -12.444 -4.163 7.730 1.00 87.31 100 ARG A O 1
ATOM 800 N N . LYS A 1 101 ? -14.604 -3.683 8.163 1.00 85.12 101 LYS A N 1
ATOM 801 C CA . LYS A 1 101 ? -14.548 -3.961 9.599 1.00 85.12 101 LYS A CA 1
ATOM 802 C C . LYS A 1 101 ? -14.596 -5.473 9.841 1.00 85.12 101 LYS A C 1
ATOM 804 O O . LYS A 1 101 ? -15.270 -6.195 9.108 1.00 85.12 101 LYS A O 1
ATOM 809 N N . LEU A 1 102 ? -13.852 -5.951 10.831 1.00 84.19 102 LEU A N 1
ATOM 810 C CA . LEU A 1 102 ? -13.887 -7.345 11.274 1.00 84.19 102 LEU A CA 1
ATOM 811 C C . LEU A 1 102 ? -14.791 -7.476 12.508 1.00 84.19 102 LEU A C 1
ATOM 813 O O . LEU A 1 102 ? -15.075 -6.490 13.182 1.00 84.19 102 LEU A O 1
ATOM 817 N N . ASP A 1 103 ? -15.217 -8.701 12.825 1.00 77.94 103 ASP A N 1
ATOM 818 C CA . ASP A 1 103 ? -16.190 -8.966 13.904 1.00 77.94 103 ASP A CA 1
ATOM 819 C C . ASP A 1 103 ? -15.689 -8.557 15.301 1.00 77.94 103 ASP A C 1
ATOM 821 O O . ASP A 1 103 ? -16.472 -8.374 16.232 1.00 77.94 103 ASP A O 1
ATOM 825 N N . LYS A 1 104 ? -14.370 -8.396 15.463 1.00 72.62 104 LYS A N 1
ATOM 826 C CA . LYS A 1 104 ? -13.761 -7.900 16.700 1.00 72.62 104 LYS A CA 1
ATOM 827 C C . LYS A 1 104 ? -13.796 -6.374 16.733 1.00 72.62 104 LYS A C 1
ATOM 829 O O . LYS A 1 104 ? -13.459 -5.717 15.749 1.00 72.62 104 LYS A O 1
ATOM 834 N N . LYS A 1 105 ? -14.162 -5.823 17.893 1.00 69.50 105 LYS A N 1
ATOM 835 C CA . LYS A 1 105 ? -14.110 -4.382 18.161 1.00 69.50 105 LYS A CA 1
ATOM 836 C C . LYS A 1 105 ? -12.719 -3.848 17.791 1.00 69.50 105 LYS A C 1
ATOM 838 O O . LYS A 1 105 ? -11.721 -4.463 18.147 1.0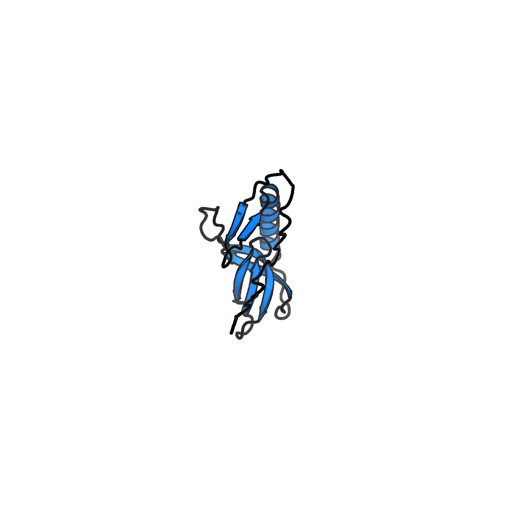0 69.50 105 LYS A O 1
ATOM 843 N N . ASP A 1 106 ? -12.694 -2.758 17.030 1.00 72.38 106 ASP A N 1
ATOM 844 C CA . ASP A 1 106 ? -11.481 -2.045 16.606 1.00 72.38 106 ASP A CA 1
ATOM 845 C C . ASP A 1 106 ? -10.484 -2.865 15.759 1.00 72.38 106 ASP A C 1
ATOM 847 O O . ASP A 1 106 ? -9.312 -2.515 15.634 1.00 72.38 106 ASP A O 1
ATOM 851 N N . CYS A 1 107 ? -10.967 -3.930 15.108 1.00 79.25 107 CYS A N 1
ATOM 852 C CA . CYS A 1 107 ? -10.218 -4.671 14.099 1.00 79.25 107 CYS A CA 1
ATOM 853 C C . CYS A 1 107 ? -10.766 -4.391 12.699 1.00 79.25 107 CYS A C 1
ATOM 855 O O . CYS A 1 107 ? -11.971 -4.485 12.446 1.00 79.25 107 CYS A O 1
ATOM 857 N N . TYR A 1 108 ? -9.869 -4.127 11.757 1.00 85.31 108 TYR A N 1
ATOM 858 C CA . TYR A 1 108 ? -10.229 -3.897 10.363 1.00 85.31 108 TYR A CA 1
ATOM 859 C C . TYR A 1 108 ? -9.224 -4.541 9.411 1.00 85.31 108 TYR A C 1
ATOM 861 O O . TYR A 1 108 ? -8.056 -4.763 9.733 1.00 85.31 108 TYR A O 1
ATOM 869 N N . LEU A 1 109 ? -9.718 -4.887 8.226 1.00 87.12 109 LEU A N 1
ATOM 870 C CA . LEU A 1 109 ? -8.900 -5.271 7.089 1.00 87.12 109 LEU A CA 1
ATOM 871 C C . LEU A 1 109 ? -8.672 -4.016 6.252 1.00 87.12 109 LEU A C 1
ATOM 873 O O . LEU A 1 109 ? -9.648 -3.386 5.847 1.00 87.12 109 LEU A O 1
ATOM 877 N N . ALA A 1 110 ? -7.415 -3.681 5.987 1.00 86.69 110 ALA A N 1
ATOM 878 C CA . ALA A 1 110 ? -7.039 -2.550 5.153 1.00 86.69 110 ALA A CA 1
ATOM 879 C C . ALA A 1 110 ? -6.018 -2.966 4.091 1.00 86.69 110 ALA A C 1
ATOM 881 O O . ALA A 1 110 ? -5.266 -3.922 4.289 1.00 86.69 110 ALA A O 1
ATOM 882 N N . ILE A 1 111 ? -5.994 -2.250 2.972 1.00 88.94 111 ILE A N 1
ATOM 883 C CA . ILE A 1 111 ? -4.973 -2.394 1.933 1.00 88.94 111 ILE A CA 1
ATOM 884 C C . ILE A 1 111 ? -3.967 -1.253 2.061 1.00 88.94 111 ILE A C 1
ATOM 886 O O . ILE A 1 111 ? -4.358 -0.089 2.096 1.00 88.94 111 ILE A O 1
ATOM 890 N N . ALA A 1 112 ? -2.681 -1.586 2.154 1.00 89.00 112 ALA A N 1
ATOM 891 C CA . ALA A 1 112 ? -1.594 -0.618 2.107 1.00 89.00 112 ALA A CA 1
ATOM 892 C C . ALA A 1 112 ? -1.539 -0.014 0.699 1.00 89.00 112 ALA A C 1
ATOM 894 O O . ALA A 1 112 ? -1.225 -0.721 -0.257 1.00 89.00 112 ALA A O 1
ATOM 895 N N . LEU A 1 113 ? -1.875 1.268 0.564 1.00 89.00 113 LEU A N 1
ATOM 896 C CA . LEU A 1 113 ? -2.090 1.904 -0.741 1.00 89.00 113 LEU A CA 1
ATOM 897 C C . LEU A 1 113 ? -0.812 1.941 -1.573 1.00 89.00 113 LEU A C 1
ATOM 899 O O . LEU A 1 113 ? -0.837 1.641 -2.762 1.00 89.00 113 LEU A O 1
ATOM 903 N N . ASP A 1 114 ? 0.307 2.210 -0.911 1.00 88.62 114 ASP A N 1
ATOM 904 C CA . ASP A 1 114 ? 1.617 2.281 -1.543 1.00 88.62 114 ASP A CA 1
ATOM 905 C C . ASP A 1 114 ? 2.242 0.896 -1.754 1.00 88.62 114 ASP A C 1
ATOM 907 O O . ASP A 1 114 ? 3.307 0.803 -2.329 1.00 88.62 114 ASP A O 1
ATOM 911 N N . TYR A 1 115 ? 1.622 -0.201 -1.310 1.00 87.00 115 TYR A N 1
ATOM 912 C CA . TYR A 1 115 ? 2.260 -1.527 -1.336 1.00 87.00 115 TYR A CA 1
ATOM 913 C C . TYR A 1 115 ? 1.374 -2.653 -1.863 1.00 87.00 115 TYR A C 1
ATOM 915 O O . TYR A 1 115 ? 1.858 -3.758 -2.083 1.00 87.00 115 TYR A O 1
ATOM 923 N N . GLY A 1 116 ? 0.068 -2.428 -2.001 1.00 87.50 116 GLY A N 1
ATOM 924 C CA . GLY A 1 116 ? -0.902 -3.453 -2.384 1.00 87.50 116 GLY A CA 1
ATOM 925 C C . GLY A 1 116 ? -1.111 -4.565 -1.347 1.00 87.50 116 GLY A C 1
ATOM 926 O O . GLY A 1 116 ? -1.841 -5.523 -1.600 1.00 87.50 116 GLY A O 1
ATOM 927 N N . GLN A 1 117 ? -0.481 -4.475 -0.170 1.00 86.19 117 GLN A N 1
ATOM 928 C CA . GLN A 1 117 ? -0.555 -5.514 0.858 1.00 86.19 117 GLN A CA 1
ATOM 929 C C . GLN A 1 117 ? -1.833 -5.399 1.681 1.00 86.19 117 GLN A C 1
ATOM 931 O O . GLN A 1 117 ? -2.103 -4.364 2.285 1.00 86.19 117 GLN A O 1
ATOM 936 N N . LEU A 1 118 ? -2.579 -6.499 1.788 1.00 85.25 118 LEU A N 1
ATOM 937 C CA . LEU A 1 118 ? -3.682 -6.610 2.737 1.00 85.25 118 LEU A CA 1
ATOM 938 C C . LEU A 1 118 ? -3.145 -6.846 4.149 1.00 85.25 118 LEU A C 1
ATOM 940 O O . LEU A 1 118 ? -2.397 -7.794 4.400 1.00 85.25 118 LEU A O 1
ATOM 944 N N . LYS A 1 119 ? -3.561 -5.999 5.087 1.00 82.31 119 LYS A N 1
ATOM 945 C CA . LYS A 1 119 ? -3.127 -6.031 6.482 1.00 82.31 119 LYS A CA 1
ATOM 946 C C . LYS A 1 119 ? -4.331 -6.019 7.405 1.00 82.31 119 LYS A C 1
ATOM 948 O O . LYS A 1 119 ? -5.324 -5.327 7.183 1.00 82.31 119 LYS A O 1
ATOM 953 N N . ARG A 1 120 ? -4.240 -6.830 8.456 1.00 79.44 120 ARG A N 1
ATOM 954 C CA . ARG A 1 120 ? -5.164 -6.763 9.585 1.00 79.44 120 ARG A CA 1
ATOM 955 C C . ARG A 1 120 ? -4.593 -5.755 10.564 1.00 79.44 120 ARG A C 1
ATOM 957 O O . ARG A 1 120 ? -3.475 -5.947 11.030 1.00 79.44 120 ARG A O 1
ATOM 964 N N . SER A 1 121 ? -5.359 -4.716 10.851 1.00 69.31 121 SER A N 1
ATOM 965 C CA . SER A 1 121 ? -5.046 -3.796 11.932 1.00 69.31 121 SER A CA 1
ATOM 966 C C . SER A 1 121 ? -5.821 -4.210 13.176 1.00 69.31 121 SER A C 1
ATOM 968 O O . SER A 1 121 ? -6.988 -4.608 13.086 1.00 69.31 121 SER A O 1
ATOM 970 N N . SER A 1 122 ? -5.155 -4.132 14.320 1.00 63.69 122 SER A N 1
ATOM 971 C CA . SER A 1 122 ? -5.763 -4.235 15.641 1.00 63.69 122 SER A CA 1
ATOM 972 C C . SER A 1 122 ? -5.336 -3.017 16.439 1.00 63.69 122 SER A C 1
ATOM 974 O O . SER A 1 122 ? -4.133 -2.788 16.574 1.00 63.69 122 SER A O 1
ATOM 976 N N . SER A 1 123 ? -6.292 -2.277 16.991 1.00 54.84 123 SER A N 1
ATOM 977 C CA . SER A 1 123 ? -5.987 -1.325 18.058 1.00 54.84 123 SER A CA 1
ATOM 978 C C . SER A 1 123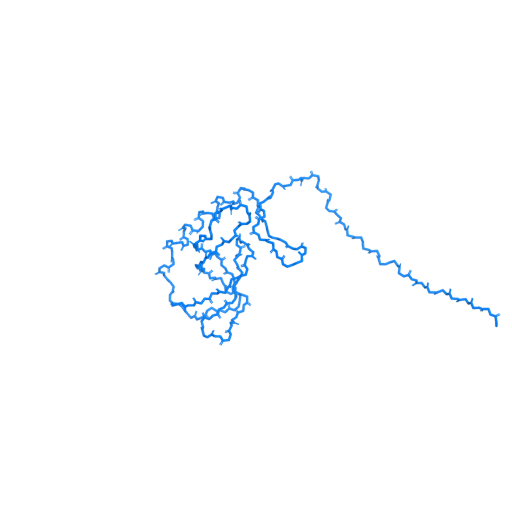 ? -5.458 -2.112 19.264 1.00 54.84 123 SER A C 1
ATOM 980 O O . SER A 1 123 ? -6.197 -2.918 19.832 1.00 54.84 123 SER A O 1
ATOM 982 N N . GLN A 1 124 ? -4.171 -1.957 19.589 1.00 44.44 124 GLN A N 1
ATOM 983 C CA . GLN A 1 124 ? -3.640 -2.300 20.914 1.00 44.44 124 GLN A CA 1
ATOM 984 C C . GLN A 1 124 ? -3.901 -1.143 21.871 1.00 44.44 124 GLN A C 1
ATOM 986 O O . GLN A 1 124 ? -3.773 0.017 21.418 1.00 44.44 124 GLN A O 1
#